Protein AF-A0A538E3G4-F1 (afdb_monomer_lite)

pLDDT: mean 84.81, std 14.26, range [37.97, 96.81]

Radius of gyration: 12.27 Å; chains: 1; bounding box: 33×29×32 Å

Foldseek 3Di:
DDDDVVVVVDPCVVPPPDDDFAQDDPDPPRHGDALVVDQKDKDQDPPVVSVVRDDPPWDWDDDPRMIMTGDD

Structure (mmCIF, N/CA/C/O backbone):
data_AF-A0A538E3G4-F1
#
_entry.id   AF-A0A538E3G4-F1
#
loop_
_atom_site.group_PDB
_atom_site.id
_atom_site.type_symbol
_atom_site.label_atom_id
_atom_site.label_alt_id
_atom_site.label_comp_id
_atom_site.label_asym_id
_atom_site.label_entity_id
_atom_site.label_seq_id
_atom_site.pdbx_PDB_ins_code
_atom_site.Cartn_x
_atom_site.Cartn_y
_atom_site.Cartn_z
_atom_site.occupancy
_atom_site.B_iso_or_equiv
_atom_site.auth_seq_id
_atom_site.auth_comp_id
_atom_site.auth_asym_id
_atom_site.auth_atom_id
_atom_site.pdbx_PDB_model_num
ATOM 1 N N . MET A 1 1 ? 19.715 -10.927 4.407 1.00 40.47 1 MET A N 1
ATOM 2 C CA . MET A 1 1 ? 18.637 -9.965 4.700 1.00 40.47 1 MET A CA 1
ATOM 3 C C . MET A 1 1 ? 17.534 -10.233 3.701 1.00 40.47 1 MET A C 1
ATOM 5 O O . MET A 1 1 ? 17.819 -10.233 2.514 1.00 40.47 1 MET A O 1
ATOM 9 N N . GLN A 1 2 ? 16.349 -10.592 4.180 1.00 37.97 2 GLN A N 1
ATOM 10 C CA . GLN A 1 2 ? 15.153 -10.720 3.352 1.00 37.97 2 GLN A CA 1
ATOM 11 C C . GLN A 1 2 ? 14.627 -9.298 3.110 1.00 37.97 2 GLN A C 1
ATOM 13 O O . GLN A 1 2 ? 14.288 -8.612 4.072 1.00 37.97 2 GLN A O 1
ATOM 18 N N . GLY A 1 3 ? 14.714 -8.816 1.871 1.00 42.47 3 GLY A N 1
ATOM 19 C CA . GLY A 1 3 ? 14.337 -7.461 1.470 1.00 42.47 3 GLY A CA 1
ATOM 20 C C . GLY A 1 3 ? 13.114 -7.509 0.565 1.00 42.47 3 GLY A C 1
ATOM 21 O O . GLY A 1 3 ? 13.114 -8.303 -0.365 1.00 42.47 3 GLY A O 1
ATOM 22 N N . GLU A 1 4 ? 12.115 -6.694 0.913 1.00 51.06 4 GLU A N 1
ATOM 23 C CA . GLU A 1 4 ? 10.918 -6.232 0.175 1.00 51.06 4 GLU A CA 1
ATOM 24 C C . GLU A 1 4 ? 10.053 -7.265 -0.588 1.00 51.06 4 GLU A C 1
ATOM 26 O O . GLU A 1 4 ? 8.846 -7.283 -0.361 1.00 51.06 4 GLU A O 1
ATOM 31 N N . ASP A 1 5 ? 10.619 -8.206 -1.343 1.00 51.50 5 ASP A N 1
ATOM 32 C CA . ASP A 1 5 ? 9.888 -9.226 -2.122 1.00 51.50 5 ASP A CA 1
ATOM 33 C C . ASP A 1 5 ? 9.436 -10.437 -1.278 1.00 51.50 5 ASP A C 1
ATOM 35 O O . ASP A 1 5 ? 8.623 -11.262 -1.687 1.00 51.50 5 ASP A O 1
ATOM 39 N N . THR A 1 6 ? 9.950 -10.573 -0.055 1.00 52.62 6 THR A N 1
ATOM 40 C CA . THR A 1 6 ? 9.644 -11.710 0.836 1.00 52.62 6 THR A CA 1
ATOM 41 C C . THR A 1 6 ? 8.264 -11.669 1.484 1.00 52.62 6 THR A C 1
ATOM 43 O O . THR A 1 6 ? 7.858 -12.657 2.095 1.00 52.62 6 THR A O 1
ATOM 46 N N . TRP A 1 7 ? 7.536 -10.559 1.358 1.00 55.91 7 TRP A N 1
ATOM 47 C CA . TRP A 1 7 ? 6.238 -10.383 2.015 1.00 55.91 7 TRP A CA 1
ATOM 48 C C . TRP A 1 7 ? 5.046 -10.676 1.116 1.00 55.91 7 TRP A C 1
ATOM 50 O O . TRP A 1 7 ? 3.931 -10.741 1.622 1.00 55.91 7 TRP A O 1
ATOM 60 N N . GLU A 1 8 ? 5.255 -10.910 -0.183 1.00 56.72 8 GLU A N 1
ATOM 61 C CA . GLU A 1 8 ? 4.188 -11.418 -1.052 1.00 56.72 8 GLU A CA 1
ATOM 62 C C . GLU A 1 8 ? 3.733 -12.818 -0.615 1.00 56.72 8 GLU A C 1
ATOM 64 O O . GLU A 1 8 ? 2.591 -13.204 -0.864 1.00 56.72 8 GLU A O 1
ATOM 69 N N . TYR A 1 9 ? 4.592 -13.536 0.118 1.00 55.41 9 TYR A N 1
ATOM 70 C CA . TYR A 1 9 ? 4.370 -14.883 0.622 1.00 55.41 9 TYR A CA 1
ATOM 71 C C . TYR A 1 9 ? 3.562 -14.919 1.943 1.00 55.41 9 TYR A C 1
ATOM 73 O O . TYR A 1 9 ? 4.100 -14.601 3.004 1.00 55.41 9 TYR A O 1
ATOM 81 N N . PRO A 1 10 ? 2.314 -15.423 1.944 1.00 72.25 10 PRO A N 1
ATOM 82 C CA . PRO A 1 10 ? 1.454 -15.609 0.792 1.00 72.25 10 PRO A CA 1
ATOM 83 C C . PRO A 1 10 ? 0.146 -14.835 0.987 1.00 72.25 10 PRO A C 1
ATOM 85 O O . PRO A 1 10 ? -0.854 -15.394 1.450 1.00 72.25 10 PRO A O 1
ATOM 88 N N . TRP A 1 11 ? 0.110 -13.565 0.577 1.00 79.19 11 TRP A N 1
ATOM 89 C CA . TRP A 1 11 ? -1.163 -12.845 0.439 1.00 79.19 11 TRP A CA 1
ATOM 90 C C . TRP A 1 11 ? -2.126 -13.623 -0.459 1.00 79.19 11 TRP A C 1
ATOM 92 O O . TRP A 1 11 ? -3.313 -13.670 -0.170 1.00 79.19 11 TRP A O 1
ATOM 102 N N . TRP A 1 12 ? -1.609 -14.332 -1.467 1.00 80.38 12 TRP A N 1
ATOM 103 C CA . TRP A 1 12 ? -2.391 -15.209 -2.343 1.00 80.38 12 TRP A CA 1
ATOM 104 C C . TRP A 1 12 ? -3.043 -16.406 -1.628 1.00 80.38 12 TRP A C 1
ATOM 106 O O . TRP A 1 12 ? -4.025 -16.947 -2.126 1.00 80.38 12 TRP A O 1
ATOM 116 N N . VAL A 1 13 ? -2.522 -16.838 -0.471 1.00 83.75 13 VAL A N 1
ATOM 117 C CA . VAL A 1 13 ? -3.180 -17.857 0.370 1.00 83.75 13 VAL A CA 1
ATOM 118 C C . VAL A 1 13 ? -4.253 -17.214 1.245 1.00 83.75 13 VAL A C 1
ATOM 120 O O . VAL A 1 13 ? -5.316 -17.798 1.430 1.00 83.75 13 VAL A O 1
ATOM 123 N N . LEU A 1 14 ? -3.983 -16.024 1.792 1.00 81.69 14 LEU A N 1
ATOM 124 C CA . LEU A 1 14 ? -4.916 -15.317 2.679 1.00 81.69 14 LEU A CA 1
ATOM 125 C C . LEU A 1 14 ? -6.088 -14.670 1.926 1.00 81.69 14 LEU A C 1
ATOM 127 O O . LEU A 1 14 ? -7.162 -14.501 2.497 1.00 81.69 14 LEU A O 1
ATOM 131 N N . LEU A 1 15 ? -5.880 -14.317 0.658 1.00 84.88 15 LEU A N 1
ATOM 132 C CA . LEU A 1 15 ? -6.825 -13.625 -0.214 1.00 84.88 15 LEU A CA 1
ATOM 133 C C . LEU A 1 15 ? -7.050 -14.447 -1.496 1.00 84.88 15 LEU A C 1
ATOM 135 O O . LEU A 1 15 ? -6.631 -14.053 -2.584 1.00 84.88 15 LEU A O 1
ATOM 139 N N . PRO A 1 16 ? -7.677 -15.631 -1.400 1.00 86.69 16 PRO A N 1
ATOM 140 C CA . PRO A 1 16 ? -7.899 -16.469 -2.567 1.00 86.69 16 PRO A CA 1
ATOM 141 C C . PRO A 1 16 ? -8.845 -15.783 -3.561 1.00 86.69 16 PRO A C 1
ATOM 143 O O . PRO A 1 16 ? -9.888 -15.249 -3.186 1.00 86.69 16 PRO A O 1
ATOM 146 N N . GLY A 1 17 ? -8.495 -15.840 -4.847 1.00 89.56 17 GLY A N 1
ATOM 147 C CA . GLY A 1 17 ? -9.313 -15.283 -5.929 1.00 89.56 17 GLY A CA 1
ATOM 148 C C . GLY A 1 17 ? -9.192 -13.769 -6.119 1.00 89.56 17 GLY A C 1
ATOM 149 O O . GLY A 1 17 ? -9.881 -13.228 -6.983 1.00 89.56 17 GLY A O 1
ATOM 150 N N . THR A 1 18 ? -8.327 -13.086 -5.365 1.00 89.94 18 THR A N 1
ATOM 151 C CA . THR A 1 18 ? -8.017 -11.675 -5.614 1.00 89.94 18 THR A CA 1
ATOM 152 C C . THR A 1 18 ? -6.851 -11.526 -6.583 1.00 89.94 18 THR A C 1
ATOM 154 O O . THR A 1 18 ? -5.979 -12.390 -6.705 1.00 89.94 18 THR A O 1
ATOM 157 N N . ARG A 1 19 ? -6.839 -10.395 -7.288 1.00 90.38 19 ARG A N 1
ATOM 158 C CA . ARG A 1 19 ? -5.678 -9.941 -8.044 1.00 90.38 19 ARG A CA 1
ATOM 159 C C . ARG A 1 19 ? -4.791 -9.131 -7.101 1.00 90.38 19 ARG A C 1
ATOM 161 O O . ARG A 1 19 ? -5.275 -8.209 -6.455 1.00 90.38 19 ARG A O 1
ATOM 168 N N . ILE A 1 20 ? -3.518 -9.497 -7.018 1.00 88.88 20 ILE A N 1
ATOM 169 C CA . ILE A 1 20 ? -2.522 -8.805 -6.200 1.00 88.88 20 ILE A CA 1
ATOM 170 C C . ILE A 1 20 ? -1.568 -8.111 -7.165 1.00 88.88 20 ILE A C 1
ATOM 172 O O . ILE A 1 20 ? -0.936 -8.771 -7.987 1.00 88.88 20 ILE A O 1
ATOM 176 N N . ASP A 1 21 ? -1.493 -6.789 -7.074 1.00 89.88 21 ASP A N 1
ATOM 177 C CA . ASP A 1 21 ? -0.576 -5.964 -7.852 1.00 89.88 21 ASP A CA 1
ATOM 178 C C . ASP A 1 21 ? 0.310 -5.155 -6.894 1.00 89.88 21 ASP A C 1
ATOM 180 O O . ASP A 1 21 ? -0.133 -4.727 -5.825 1.00 89.88 21 ASP A O 1
ATOM 184 N N . ALA A 1 22 ? 1.564 -4.929 -7.281 1.00 88.75 22 ALA A N 1
ATOM 185 C CA . ALA A 1 22 ? 2.526 -4.208 -6.461 1.00 88.75 22 ALA A CA 1
ATOM 186 C C . ALA A 1 22 ? 2.495 -2.694 -6.740 1.00 88.75 22 ALA A C 1
ATOM 188 O O . ALA A 1 22 ? 2.508 -2.255 -7.892 1.00 88.75 22 ALA A O 1
ATOM 189 N N . LEU A 1 23 ? 2.508 -1.885 -5.674 1.00 89.31 23 LEU A N 1
ATOM 190 C CA . LEU A 1 23 ? 2.640 -0.417 -5.753 1.00 89.31 23 LEU A CA 1
ATOM 191 C C . LEU A 1 23 ? 4.088 0.043 -5.970 1.00 89.31 23 LEU A C 1
ATOM 193 O O . LEU A 1 23 ? 4.346 1.207 -6.272 1.00 89.31 23 LEU A O 1
ATOM 197 N N . GLN A 1 24 ? 5.041 -0.874 -5.824 1.00 85.62 24 GLN A N 1
ATOM 198 C CA . GLN A 1 24 ? 6.445 -0.686 -6.150 1.00 85.62 24 GLN A CA 1
ATOM 199 C C . GLN A 1 24 ? 6.960 -1.940 -6.839 1.00 85.62 24 GLN A C 1
ATOM 201 O O . GLN A 1 24 ? 6.486 -3.038 -6.581 1.00 85.62 24 GLN A O 1
ATOM 206 N N . THR A 1 25 ? 7.939 -1.773 -7.714 1.00 84.94 25 THR A N 1
ATOM 207 C CA . THR A 1 25 ? 8.525 -2.877 -8.465 1.00 84.94 25 THR A CA 1
ATOM 208 C C . THR A 1 25 ? 10.009 -2.621 -8.642 1.00 84.94 25 THR A C 1
ATOM 210 O O . THR A 1 25 ? 10.427 -1.522 -9.015 1.00 84.94 25 THR A O 1
ATOM 213 N N . LEU A 1 26 ? 10.806 -3.648 -8.378 1.00 84.69 26 LEU A N 1
ATOM 214 C CA . LEU A 1 26 ? 12.211 -3.702 -8.771 1.00 84.69 26 LEU A CA 1
ATOM 215 C C . LEU A 1 26 ? 12.405 -4.615 -9.992 1.00 84.69 26 LEU A C 1
ATOM 217 O O . LEU A 1 26 ? 13.529 -4.782 -10.463 1.00 84.69 26 LEU A O 1
ATOM 221 N N . VAL A 1 27 ? 11.319 -5.198 -10.517 1.00 82.75 27 VAL A N 1
ATOM 222 C CA . VAL A 1 27 ? 11.349 -6.173 -11.608 1.00 82.75 27 VAL A CA 1
ATOM 223 C C . VAL A 1 27 ? 11.360 -5.441 -12.958 1.00 82.75 27 VAL A C 1
ATOM 225 O O . VAL A 1 27 ? 10.388 -4.762 -13.306 1.00 82.75 27 VAL A O 1
ATOM 228 N N . PRO A 1 28 ? 12.427 -5.575 -13.770 1.00 86.94 28 PRO A N 1
ATOM 229 C CA . PRO A 1 28 ? 12.504 -4.908 -15.065 1.00 86.94 28 PRO A CA 1
ATOM 230 C C . PRO A 1 28 ? 11.357 -5.314 -15.998 1.00 86.94 28 PRO A C 1
ATOM 232 O O . PRO A 1 28 ? 11.086 -6.498 -16.183 1.00 86.94 28 PRO A O 1
ATOM 235 N N . GLY A 1 29 ? 10.706 -4.328 -16.622 1.00 89.50 29 GLY A N 1
ATOM 236 C CA . GLY A 1 29 ? 9.609 -4.552 -17.574 1.00 89.50 29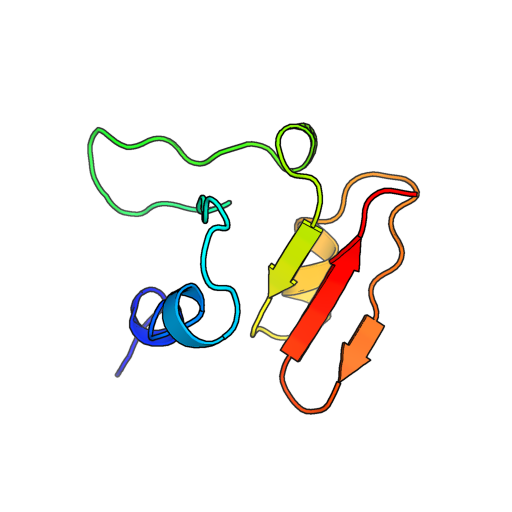 GLY A CA 1
ATOM 237 C C . GLY A 1 29 ? 8.219 -4.727 -16.952 1.00 89.50 29 GLY A C 1
ATOM 238 O O . GLY A 1 29 ? 7.247 -4.808 -17.699 1.00 89.50 29 GLY A O 1
ATOM 239 N N . TYR A 1 30 ? 8.103 -4.722 -15.621 1.00 86.56 30 TYR A N 1
ATOM 240 C CA . TYR A 1 30 ? 6.827 -4.821 -14.908 1.00 86.56 30 TYR A CA 1
ATOM 241 C C . TYR A 1 30 ? 6.607 -3.546 -14.096 1.00 86.56 30 TYR A C 1
ATOM 243 O O . TYR A 1 30 ? 7.125 -3.474 -12.985 1.00 86.56 30 TYR A O 1
ATOM 251 N N . PRO A 1 31 ? 5.920 -2.522 -14.637 1.00 90.88 31 PRO A N 1
ATOM 252 C CA . PRO A 1 31 ? 5.687 -1.266 -13.926 1.00 90.88 31 PRO A CA 1
ATOM 253 C C . PRO A 1 31 ? 4.748 -1.465 -12.723 1.00 90.88 31 PRO A C 1
ATOM 255 O O . PRO A 1 31 ? 3.898 -2.357 -12.766 1.00 90.88 31 PRO A O 1
ATOM 258 N N . PRO A 1 32 ? 4.867 -0.635 -11.668 1.00 91.19 32 PRO A N 1
ATOM 259 C CA . PRO A 1 32 ? 3.968 -0.719 -10.528 1.00 91.19 32 PRO A CA 1
ATOM 260 C C . PRO A 1 32 ? 2.589 -0.178 -10.913 1.00 91.19 32 PRO A C 1
ATOM 262 O O . PRO A 1 32 ? 2.474 0.670 -11.806 1.00 91.19 32 PRO A O 1
ATOM 265 N N . VAL A 1 33 ? 1.545 -0.632 -10.221 1.00 92.94 33 VAL A N 1
ATOM 266 C CA . VAL A 1 33 ? 0.222 -0.000 -10.334 1.00 92.94 33 VAL A CA 1
ATOM 267 C C . VAL A 1 33 ? 0.175 1.273 -9.494 1.00 92.94 33 VAL A C 1
ATOM 269 O O . VAL A 1 33 ? 0.917 1.421 -8.521 1.00 92.94 33 VAL A O 1
ATOM 272 N N . THR A 1 34 ? -0.698 2.208 -9.859 1.00 91.50 34 THR A N 1
ATOM 273 C CA . THR A 1 34 ? -0.949 3.395 -9.040 1.00 91.50 34 THR A CA 1
ATOM 274 C C . THR A 1 34 ? -1.982 3.086 -7.951 1.00 91.50 34 THR A C 1
ATOM 276 O O . THR A 1 34 ? -2.859 2.237 -8.154 1.00 91.50 34 THR A O 1
ATOM 279 N N . PRO A 1 35 ? -1.934 3.776 -6.797 1.00 90.44 35 PRO A N 1
ATOM 280 C CA . PRO A 1 35 ? -2.901 3.587 -5.713 1.00 90.44 35 PRO A CA 1
ATOM 281 C C . PRO A 1 35 ? -4.379 3.734 -6.127 1.00 90.44 35 PRO A C 1
ATOM 283 O O . PRO A 1 35 ? -5.266 3.157 -5.501 1.00 90.44 35 PRO A O 1
ATOM 286 N N . GLU A 1 36 ? -4.676 4.467 -7.201 1.00 90.38 36 GLU A N 1
ATOM 287 C CA . GLU A 1 36 ? -6.036 4.664 -7.723 1.00 90.38 36 GLU A CA 1
ATOM 288 C C . GLU A 1 36 ? -6.575 3.450 -8.500 1.00 90.38 36 GLU A C 1
ATOM 290 O O . GLU A 1 36 ? -7.787 3.351 -8.731 1.00 90.38 36 GLU A O 1
ATOM 295 N N . GLN A 1 37 ? -5.702 2.524 -8.909 1.00 93.25 37 GLN A N 1
ATOM 296 C CA . GLN A 1 37 ? -6.060 1.340 -9.699 1.00 93.25 37 GLN A CA 1
ATOM 297 C C . GLN A 1 37 ? -6.517 0.152 -8.843 1.00 93.25 37 GLN A C 1
ATOM 299 O O . GLN A 1 37 ? -7.052 -0.809 -9.389 1.00 93.25 37 GLN A O 1
ATOM 304 N N . VAL A 1 38 ? -6.345 0.223 -7.521 1.00 93.88 38 VAL A N 1
ATOM 305 C CA . VAL A 1 38 ? -6.665 -0.863 -6.583 1.00 93.88 38 VAL A CA 1
ATOM 306 C C . VAL A 1 38 ? -7.867 -0.525 -5.702 1.00 93.88 38 VAL A C 1
ATOM 308 O O . VAL A 1 38 ? -8.208 0.640 -5.490 1.00 93.88 38 VAL A O 1
ATOM 311 N N . ASP A 1 39 ? -8.553 -1.538 -5.191 1.00 95.06 39 ASP A N 1
ATOM 312 C CA . ASP A 1 39 ? -9.690 -1.406 -4.270 1.00 95.06 39 ASP A CA 1
ATOM 313 C C . ASP A 1 39 ? -9.276 -1.488 -2.791 1.00 95.06 39 ASP A C 1
ATOM 315 O O . ASP A 1 39 ? -9.960 -0.941 -1.922 1.00 95.06 39 ASP A O 1
ATOM 319 N N . ALA A 1 40 ? -8.122 -2.092 -2.517 1.00 94.50 40 ALA A N 1
ATOM 320 C CA . ALA A 1 40 ? -7.489 -2.147 -1.213 1.00 94.50 40 ALA A CA 1
ATOM 321 C C . ALA A 1 40 ? -5.961 -2.056 -1.331 1.00 94.50 40 ALA A C 1
ATOM 323 O O . ALA A 1 40 ? -5.361 -2.473 -2.318 1.00 94.50 40 ALA A O 1
ATOM 324 N N . ILE A 1 41 ? -5.330 -1.530 -0.284 1.00 93.62 41 ILE A N 1
ATOM 325 C CA . ILE A 1 41 ? -3.876 -1.478 -0.123 1.00 93.62 41 ILE A CA 1
ATOM 326 C C . ILE A 1 41 ? -3.535 -2.215 1.165 1.00 93.62 41 ILE A C 1
ATOM 328 O O . ILE A 1 41 ? -4.099 -1.911 2.216 1.00 93.62 41 ILE A O 1
ATOM 332 N N . VAL A 1 42 ? -2.596 -3.155 1.088 1.00 91.19 42 VAL A N 1
ATOM 333 C CA . VAL A 1 42 ? -2.024 -3.864 2.238 1.00 91.19 42 VAL A CA 1
A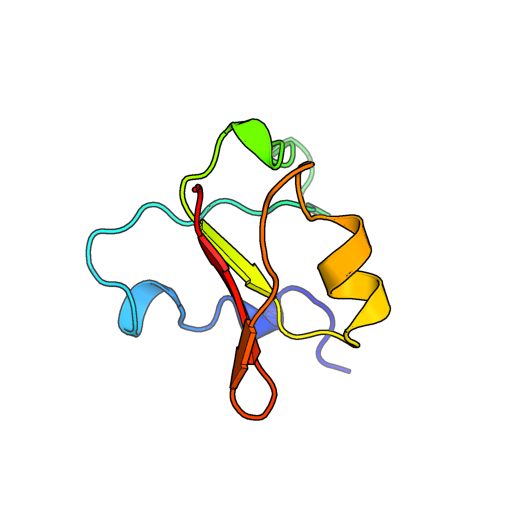TOM 334 C C . VAL A 1 42 ? -0.535 -3.548 2.292 1.00 91.19 42 VAL A C 1
ATOM 336 O O . VAL A 1 42 ? 0.150 -3.578 1.276 1.00 91.19 42 VAL A O 1
ATOM 339 N N . CYS A 1 43 ? -0.038 -3.205 3.476 1.00 88.62 43 CYS A N 1
ATOM 340 C CA . CYS A 1 43 ? 1.320 -2.727 3.682 1.00 88.62 43 CYS A CA 1
ATOM 341 C C . CYS A 1 43 ? 1.906 -3.292 4.978 1.00 88.62 43 CYS A C 1
ATOM 343 O O . CYS A 1 43 ? 1.296 -3.205 6.046 1.00 88.62 43 CYS A O 1
ATOM 345 N N . VAL A 1 44 ? 3.117 -3.840 4.888 1.00 87.00 44 VAL A N 1
ATOM 346 C CA . VAL A 1 44 ? 3.902 -4.329 6.031 1.00 87.00 44 VAL A CA 1
ATOM 347 C C . VAL A 1 44 ? 5.213 -3.557 6.063 1.00 87.00 44 VAL A C 1
ATOM 349 O O . VAL A 1 44 ? 6.255 -4.011 5.604 1.00 87.00 44 VAL A O 1
ATOM 352 N N . ALA A 1 45 ? 5.125 -2.328 6.557 1.00 86.31 45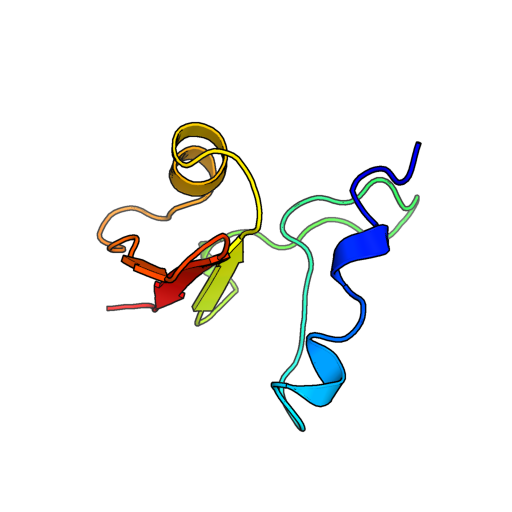 ALA A N 1
ATOM 353 C CA . ALA A 1 45 ? 6.230 -1.391 6.691 1.00 86.31 45 ALA A CA 1
ATOM 354 C C . ALA A 1 45 ? 5.927 -0.432 7.858 1.00 86.31 45 ALA A C 1
ATOM 356 O O . ALA A 1 45 ? 4.809 -0.442 8.388 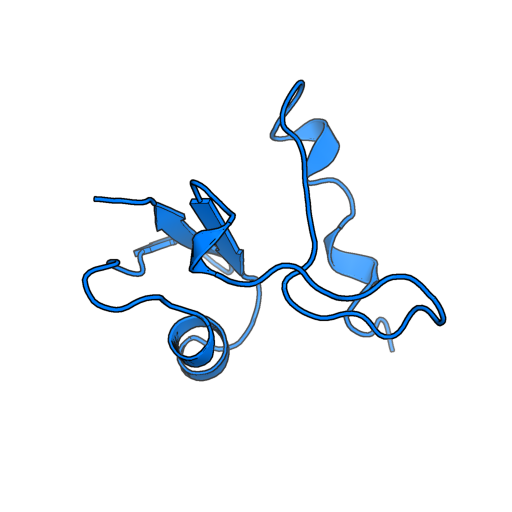1.00 86.31 45 ALA A O 1
ATOM 357 N N . PRO A 1 46 ? 6.880 0.419 8.278 1.00 89.81 46 PRO A N 1
ATOM 358 C CA . PRO A 1 46 ? 6.577 1.502 9.206 1.00 89.81 46 PRO A CA 1
ATOM 359 C C . PRO A 1 46 ? 5.376 2.332 8.728 1.00 89.81 46 PRO A C 1
ATOM 361 O O . PRO A 1 46 ? 5.250 2.626 7.540 1.00 89.81 46 PRO A O 1
ATOM 364 N N . VAL A 1 47 ? 4.509 2.750 9.657 1.00 91.25 47 VAL A N 1
ATOM 365 C CA . VAL A 1 47 ? 3.275 3.502 9.348 1.00 91.25 47 VAL A CA 1
ATOM 366 C C . VAL A 1 47 ? 3.506 4.701 8.411 1.00 91.25 47 VAL A C 1
ATOM 368 O O . VAL A 1 47 ? 2.731 4.836 7.465 1.00 91.25 47 VAL A O 1
ATOM 371 N N . PRO A 1 48 ? 4.564 5.527 8.574 1.00 92.50 48 PRO A N 1
ATOM 372 C CA . PRO A 1 48 ? 4.831 6.629 7.647 1.00 92.50 48 PRO A CA 1
ATOM 373 C C . PRO A 1 48 ? 5.069 6.170 6.201 1.00 92.50 48 PRO A C 1
ATOM 375 O O . PRO A 1 48 ? 4.630 6.833 5.265 1.00 92.50 48 PRO A O 1
ATOM 378 N N . THR A 1 49 ? 5.712 5.014 6.008 1.00 90.06 49 THR A N 1
ATOM 379 C CA . THR A 1 49 ? 5.913 4.409 4.685 1.00 90.06 49 THR A CA 1
ATOM 380 C C . THR A 1 49 ? 4.580 3.985 4.082 1.00 90.06 49 THR A C 1
ATOM 382 O O . THR A 1 49 ? 4.306 4.291 2.929 1.00 90.06 49 THR A O 1
ATOM 385 N N . CYS A 1 50 ? 3.712 3.339 4.865 1.00 91.25 50 CYS A N 1
ATOM 386 C CA . CYS A 1 50 ? 2.390 2.942 4.381 1.00 91.25 50 CYS A CA 1
ATOM 387 C C . CYS A 1 50 ? 1.506 4.152 4.041 1.00 91.25 50 CYS A C 1
ATOM 389 O O . CYS A 1 50 ? 0.773 4.115 3.058 1.00 91.25 50 CYS A O 1
ATOM 391 N N . GLN A 1 51 ? 1.589 5.238 4.819 1.00 93.62 51 GLN A N 1
ATOM 392 C CA . GLN A 1 51 ? 0.839 6.473 4.566 1.00 93.62 51 GLN A CA 1
ATOM 393 C C . GLN A 1 51 ? 1.244 7.168 3.265 1.00 93.62 51 GLN A C 1
ATOM 395 O O . GLN A 1 51 ? 0.392 7.781 2.629 1.00 93.62 51 GLN A O 1
ATOM 400 N N . HIS A 1 52 ? 2.509 7.052 2.853 1.00 92.00 52 HIS A N 1
ATOM 401 C CA . HIS A 1 52 ? 2.997 7.640 1.604 1.00 92.00 52 HIS A CA 1
ATOM 402 C C . HIS A 1 52 ? 2.226 7.144 0.369 1.00 92.00 52 HIS A C 1
ATOM 404 O O . HIS A 1 52 ? 2.025 7.908 -0.570 1.00 92.00 52 HIS A O 1
ATOM 410 N N . TYR A 1 53 ? 1.764 5.891 0.390 1.00 90.81 53 TYR A N 1
ATOM 411 C CA . TYR A 1 53 ? 1.059 5.259 -0.729 1.00 90.81 53 TYR A CA 1
ATOM 412 C C . TYR A 1 53 ? -0.464 5.404 -0.677 1.00 90.81 53 TYR A C 1
ATOM 414 O O . TYR A 1 53 ? -1.155 4.859 -1.535 1.00 90.81 53 TYR A O 1
ATOM 422 N N . LEU A 1 54 ? -1.014 6.096 0.322 1.00 93.25 54 LEU A N 1
ATOM 423 C CA . LEU A 1 54 ? -2.462 6.220 0.448 1.00 93.25 54 LEU A CA 1
ATOM 424 C C . LEU A 1 54 ? -3.019 7.290 -0.489 1.00 93.25 54 LEU A C 1
ATOM 426 O O . LEU A 1 54 ? -2.586 8.444 -0.420 1.00 93.25 54 LEU A O 1
ATOM 430 N N . PRO A 1 55 ? -4.050 6.959 -1.286 1.00 92.94 55 PRO A N 1
ATOM 431 C CA . PRO A 1 55 ? -4.821 7.973 -1.976 1.00 92.94 55 PRO A CA 1
ATOM 432 C C . PRO A 1 55 ? -5.501 8.918 -0.984 1.00 92.94 55 PRO A C 1
ATOM 434 O O . PRO A 1 55 ? -5.809 8.572 0.163 1.00 92.94 55 PRO A O 1
ATOM 437 N N . THR A 1 56 ? -5.813 10.122 -1.457 1.00 92.06 56 THR A N 1
ATOM 438 C CA . THR A 1 56 ? -6.573 11.090 -0.659 1.00 92.06 56 THR A CA 1
ATOM 439 C C . THR A 1 56 ? -7.936 10.508 -0.271 1.00 92.06 56 THR A C 1
ATOM 441 O O . THR A 1 56 ? -8.639 9.933 -1.099 1.00 92.06 56 THR A O 1
ATOM 444 N N . GLY A 1 57 ? -8.316 10.664 0.999 1.00 92.88 57 GLY A N 1
ATOM 445 C CA . GLY A 1 57 ? -9.598 10.189 1.531 1.00 92.88 57 GLY A CA 1
ATOM 446 C C . GLY A 1 57 ? -9.600 8.738 2.022 1.00 92.88 57 GLY A C 1
ATOM 447 O O . GLY A 1 57 ? -10.574 8.317 2.642 1.00 92.88 57 GLY A O 1
ATOM 448 N N . TRP A 1 58 ? -8.521 7.980 1.813 1.00 95.75 58 TRP A N 1
ATOM 449 C CA . TRP A 1 58 ? -8.400 6.625 2.348 1.00 95.75 58 TRP A CA 1
ATOM 450 C C . TRP A 1 58 ? -7.948 6.656 3.809 1.00 95.75 58 TRP A C 1
ATOM 452 O O . TRP A 1 58 ? -7.121 7.474 4.210 1.00 95.75 58 TRP A O 1
ATOM 462 N N . THR A 1 59 ? -8.484 5.743 4.619 1.00 96.12 59 THR A N 1
ATOM 463 C CA . THR A 1 59 ? -8.121 5.624 6.038 1.00 96.12 59 THR A CA 1
ATOM 464 C C . THR A 1 59 ? -7.241 4.402 6.255 1.00 96.12 59 THR A C 1
ATOM 466 O O . THR A 1 59 ? -7.684 3.276 6.023 1.00 96.12 59 THR A O 1
ATOM 469 N N . LEU A 1 60 ? -6.023 4.615 6.759 1.00 96.19 60 LEU A N 1
ATOM 470 C CA . LEU A 1 60 ? -5.144 3.524 7.172 1.00 96.19 60 LEU A CA 1
ATOM 471 C C . LEU A 1 60 ? -5.614 2.922 8.494 1.00 96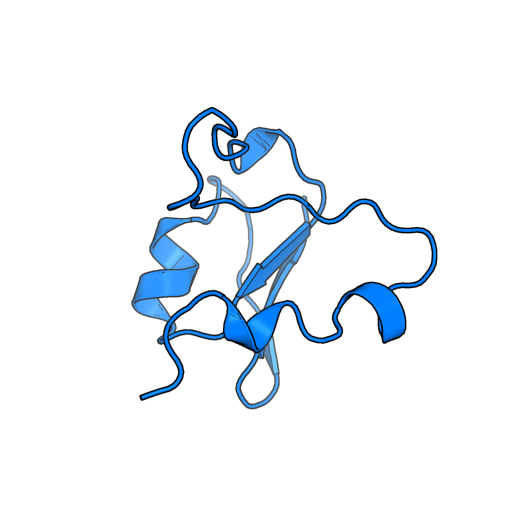.19 60 LEU A C 1
ATOM 473 O O . LEU A 1 60 ? -5.847 3.637 9.470 1.00 96.19 60 LEU A O 1
ATOM 477 N N . ARG A 1 61 ? -5.695 1.598 8.541 1.00 96.81 61 ARG A N 1
ATOM 478 C CA . ARG A 1 61 ? -5.978 0.816 9.742 1.00 96.81 61 ARG A CA 1
ATOM 479 C C . ARG A 1 61 ? -4.827 -0.146 9.978 1.00 96.81 61 ARG A C 1
ATOM 481 O O . ARG A 1 61 ? -4.430 -0.857 9.064 1.00 96.81 61 ARG A O 1
ATOM 488 N N . THR A 1 62 ? -4.318 -0.200 11.202 1.00 94.44 62 THR A N 1
ATOM 489 C CA . THR A 1 62 ? -3.220 -1.103 11.570 1.00 94.44 62 THR A CA 1
ATOM 490 C C . THR A 1 62 ? -3.740 -2.239 12.443 1.00 94.44 62 THR A C 1
ATOM 492 O O . THR A 1 62 ? -4.507 -2.016 13.379 1.00 94.44 62 THR A O 1
ATOM 495 N N . GLN A 1 63 ? -3.333 -3.463 12.118 1.00 90.25 63 GLN A N 1
ATOM 496 C CA . GLN A 1 63 ? -3.631 -4.701 12.831 1.00 90.25 63 GLN A CA 1
ATOM 497 C C . GLN A 1 63 ? -2.321 -5.464 13.046 1.00 90.25 63 GLN A C 1
ATOM 499 O O . GLN A 1 63 ? -1.767 -6.066 12.124 1.00 90.25 63 GLN A O 1
ATOM 504 N N . GLY A 1 64 ? -1.795 -5.412 14.271 1.00 88.81 64 GLY A N 1
ATOM 505 C CA . GLY A 1 64 ? -0.474 -5.959 14.578 1.00 88.81 64 GLY A CA 1
ATOM 506 C C . GLY A 1 64 ? 0.615 -5.267 13.755 1.00 88.81 64 GLY A C 1
ATOM 507 O O . GLY A 1 64 ? 0.827 -4.067 13.895 1.00 88.81 64 GLY A O 1
ATOM 508 N N . ILE A 1 65 ? 1.293 -6.028 12.895 1.00 85.94 65 ILE A N 1
ATOM 509 C CA . ILE A 1 65 ? 2.367 -5.534 12.015 1.00 85.94 65 ILE A CA 1
ATOM 510 C C . ILE A 1 65 ? 1.883 -5.156 10.607 1.00 85.94 65 ILE A C 1
ATOM 512 O O . ILE A 1 65 ? 2.676 -4.692 9.792 1.00 85.94 65 ILE A O 1
ATOM 516 N N . VAL A 1 66 ? 0.601 -5.375 10.307 1.00 88.19 66 VAL A N 1
ATOM 517 C CA . VAL A 1 66 ? 0.014 -5.128 8.986 1.00 88.19 66 VAL A CA 1
ATOM 518 C C . VAL A 1 66 ? -0.816 -3.858 9.046 1.00 88.19 66 VAL A C 1
ATOM 520 O O . VAL A 1 66 ? -1.642 -3.689 9.941 1.00 88.19 66 VAL A O 1
ATOM 523 N N . SER A 1 67 ? -0.637 -2.972 8.077 1.00 92.75 67 SER A N 1
ATOM 524 C CA . SER A 1 67 ? -1.541 -1.851 7.844 1.00 92.75 67 SER A CA 1
ATOM 525 C C . SER A 1 67 ? -2.308 -2.069 6.550 1.00 92.75 67 SER A C 1
ATOM 527 O O . SER A 1 67 ? -1.759 -2.576 5.577 1.00 92.75 67 SER A O 1
ATOM 529 N N . TYR A 1 68 ? -3.580 -1.696 6.531 1.00 93.50 68 TYR A N 1
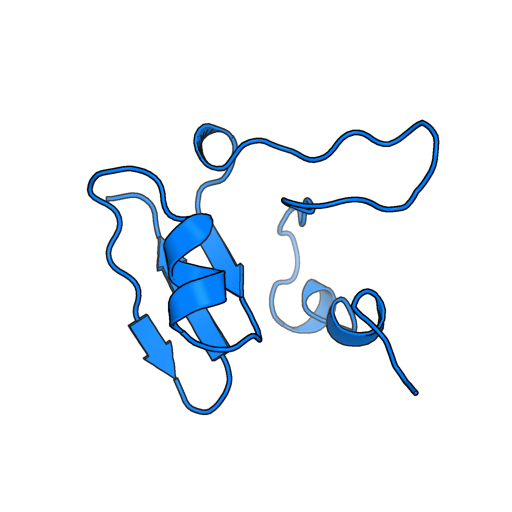ATOM 530 C CA . TYR A 1 68 ? -4.413 -1.783 5.344 1.00 93.50 68 TYR A CA 1
ATOM 531 C C . TYR A 1 68 ? -5.302 -0.553 5.201 1.00 93.50 68 TYR A C 1
ATOM 533 O O . TYR A 1 68 ? -5.644 0.107 6.183 1.00 93.50 68 TYR A O 1
ATOM 541 N N . ALA A 1 69 ? -5.700 -0.263 3.972 1.00 96.31 69 ALA A N 1
ATOM 542 C CA . ALA A 1 69 ? -6.714 0.727 3.658 1.00 96.31 69 ALA A CA 1
ATOM 543 C C . ALA A 1 69 ? -7.601 0.191 2.537 1.00 96.31 69 ALA A C 1
ATOM 545 O O . ALA A 1 69 ? -7.140 -0.545 1.669 1.00 96.31 69 ALA A O 1
ATOM 546 N N . VAL A 1 70 ? -8.877 0.549 2.580 1.00 94.94 70 VAL A N 1
ATOM 547 C CA . VAL A 1 70 ? -9.871 0.152 1.581 1.00 94.94 70 VAL A CA 1
ATOM 548 C C . VAL A 1 70 ? -10.437 1.422 0.975 1.00 94.94 70 VAL A C 1
ATOM 550 O O . VAL A 1 70 ? -10.556 2.436 1.676 1.00 94.94 70 VAL A O 1
ATOM 553 N N . ARG A 1 71 ? -10.770 1.363 -0.313 1.00 93.19 71 ARG A N 1
ATOM 554 C CA . ARG A 1 71 ? -11.460 2.447 -1.005 1.00 93.19 71 ARG A CA 1
ATOM 555 C C . ARG A 1 71 ? -12.741 2.838 -0.240 1.00 93.19 71 ARG A C 1
ATOM 557 O O . ARG A 1 71 ? -13.482 1.930 0.139 1.00 93.19 71 ARG A O 1
ATOM 564 N N . PRO A 1 72 ? -12.973 4.143 0.015 1.00 89.62 72 PRO A N 1
ATOM 565 C CA . PRO A 1 72 ? -14.203 4.634 0.638 1.00 89.62 72 PRO A CA 1
ATOM 566 C C . PRO A 1 72 ? -15.475 4.272 -0.131 1.00 89.62 72 PRO A C 1
ATOM 568 O O . PRO A 1 72 ? -15.404 4.178 -1.380 1.00 89.62 72 PRO A O 1
#

Sequence (72 aa):
MQGEDTWEYPWWVLLPGTRIDALQTLVPGYPPVTPEQVDAIVCVAPVPTCQHYLPTGWTLRTQGIVSYAVRP

Secondary structure (DSSP, 8-state):
---SGGGSTTHHHHSTT-----SS--STT-PPPPGGG-SEEEE-S-HHHHHHTPPTT---EEETTEEEEE--